Protein AF-A0AA39ZV33-F1 (afdb_monomer_lite)

Sequence (131 aa):
QVLKFATQKNPKVLGNYYLNDLTTVDGTSYFLGMKPRTDLTKDFCTVKIKRNPDIGQSLLSNMREELQQQDEYISITEEIEKLTLQIKTATDSKDLSKLKDEQTAIYKQQAKLGKEKLTNYRANAKRVYPN

Organism: NCBI:txid314023

Structure (mmCIF, N/CA/C/O backbone):
data_AF-A0AA39ZV33-F1
#
_entry.id   AF-A0AA39ZV33-F1
#
loop_
_atom_site.group_PDB
_atom_site.id
_atom_site.type_symbol
_atom_site.label_atom_id
_atom_site.label_alt_id
_atom_site.label_comp_id
_atom_site.label_asym_id
_atom_site.label_entity_id
_atom_site.label_seq_id
_atom_site.pdbx_PDB_ins_code
_atom_site.Cartn_x
_atom_site.Cartn_y
_atom_site.Cartn_z
_atom_site.occupancy
_atom_site.B_iso_or_equiv
_atom_site.auth_seq_id
_atom_site.auth_comp_id
_atom_site.auth_asym_id
_atom_site.auth_atom_id
_atom_site.pdbx_PDB_model_num
ATOM 1 N N . GLN A 1 1 ? 52.430 20.454 -1.232 1.00 46.38 1 GLN A N 1
ATOM 2 C CA . GLN A 1 1 ? 52.165 21.206 0.019 1.00 46.38 1 GLN A CA 1
ATOM 3 C C . GLN A 1 1 ? 50.659 21.212 0.291 1.00 46.38 1 GLN A C 1
ATOM 5 O O . GLN A 1 1 ? 49.945 21.970 -0.347 1.00 46.38 1 GLN A O 1
ATOM 10 N N . VAL A 1 2 ? 50.169 20.351 1.191 1.00 50.25 2 VAL A N 1
ATOM 11 C CA . VAL A 1 2 ? 48.724 20.197 1.501 1.00 50.25 2 VAL A CA 1
ATOM 12 C C . VAL A 1 2 ? 48.231 21.252 2.508 1.00 50.25 2 VAL A C 1
ATOM 14 O O . VAL A 1 2 ? 47.068 21.643 2.491 1.00 50.25 2 VAL A O 1
ATOM 17 N N . LEU A 1 3 ? 49.142 21.811 3.315 1.00 54.66 3 LEU A N 1
ATOM 18 C CA . LEU A 1 3 ? 48.835 22.804 4.356 1.00 54.66 3 LEU A CA 1
ATOM 19 C C . LEU A 1 3 ? 48.276 24.138 3.832 1.00 54.66 3 LEU A C 1
ATOM 21 O O . LEU A 1 3 ? 47.781 24.938 4.612 1.00 54.66 3 LEU A O 1
ATOM 25 N N . LYS A 1 4 ? 48.406 24.411 2.530 1.00 54.97 4 LYS A N 1
ATOM 26 C CA . LYS A 1 4 ? 48.004 25.690 1.932 1.00 54.97 4 LYS A CA 1
ATOM 27 C C . LYS A 1 4 ? 46.498 25.760 1.642 1.00 54.97 4 LYS A C 1
ATOM 29 O O . LYS A 1 4 ? 45.973 26.855 1.483 1.00 54.97 4 LYS A O 1
ATOM 34 N N . PHE A 1 5 ? 45.822 24.609 1.567 1.00 54.44 5 PHE A N 1
ATOM 35 C CA . PHE A 1 5 ? 44.426 24.501 1.118 1.00 54.44 5 PHE A CA 1
ATOM 36 C C . PHE A 1 5 ? 43.430 24.262 2.253 1.00 54.44 5 PHE A C 1
ATOM 38 O O . PHE A 1 5 ? 42.275 24.659 2.148 1.00 54.44 5 PHE A O 1
ATOM 45 N N . ALA A 1 6 ? 43.877 23.669 3.359 1.00 55.34 6 ALA A N 1
ATOM 46 C CA . ALA A 1 6 ? 43.146 23.722 4.611 1.00 55.34 6 ALA A CA 1
ATOM 47 C C . ALA A 1 6 ? 43.582 25.012 5.307 1.00 55.34 6 ALA A C 1
ATOM 49 O O . ALA A 1 6 ? 44.763 25.171 5.586 1.00 55.34 6 ALA A O 1
ATOM 50 N N . THR A 1 7 ? 42.671 25.931 5.607 1.00 60.12 7 THR A N 1
ATOM 51 C CA . THR A 1 7 ? 42.881 27.212 6.326 1.00 60.12 7 THR A CA 1
ATOM 52 C C . THR A 1 7 ? 43.479 27.076 7.745 1.00 60.12 7 THR A C 1
ATOM 54 O O . THR A 1 7 ? 43.445 27.998 8.557 1.00 60.12 7 THR A O 1
ATOM 57 N N . GLN A 1 8 ? 44.048 25.918 8.059 1.00 60.12 8 GLN A N 1
ATOM 58 C CA . GLN A 1 8 ? 44.578 25.486 9.335 1.00 60.12 8 GLN A CA 1
ATOM 59 C C . GLN A 1 8 ? 46.087 25.748 9.406 1.00 60.12 8 GLN A C 1
ATOM 61 O O . GLN A 1 8 ? 46.878 25.169 8.666 1.00 60.12 8 GLN A O 1
ATOM 66 N N . LYS A 1 9 ? 46.506 26.591 10.357 1.00 66.50 9 LYS A N 1
ATOM 67 C CA . LYS A 1 9 ? 47.929 26.892 10.608 1.00 66.50 9 LYS A CA 1
ATOM 68 C C . LYS A 1 9 ? 48.663 25.777 11.366 1.00 66.50 9 LYS A C 1
ATOM 70 O O . LYS A 1 9 ? 49.890 25.766 11.382 1.00 66.50 9 LYS A O 1
ATOM 75 N N . ASN A 1 10 ? 47.934 24.864 12.017 1.00 70.94 10 ASN A N 1
ATOM 76 C CA . ASN A 1 10 ? 48.520 23.829 12.865 1.00 70.94 10 ASN A CA 1
ATOM 77 C C . ASN A 1 10 ? 48.655 22.488 12.113 1.00 70.94 10 ASN A C 1
ATOM 79 O O . ASN A 1 10 ? 47.641 21.840 11.836 1.00 70.94 10 ASN A O 1
ATOM 83 N N . PRO A 1 11 ? 49.886 22.014 11.847 1.00 68.88 11 PRO A N 1
ATOM 84 C CA . PRO A 1 11 ? 50.110 20.773 11.110 1.00 68.88 11 PRO A CA 1
ATOM 85 C C . PRO A 1 11 ? 49.616 19.524 11.851 1.00 68.88 11 PRO A C 1
ATOM 87 O O . PRO A 1 11 ? 49.247 18.545 11.205 1.00 68.88 11 PRO A O 1
ATOM 90 N N . LYS A 1 12 ? 49.532 19.559 13.190 1.00 71.12 12 LYS A N 1
ATOM 91 C CA . LYS A 1 12 ? 49.008 18.433 13.979 1.00 71.12 12 LYS A CA 1
ATOM 92 C C . LYS A 1 12 ? 47.520 18.196 13.730 1.00 71.12 12 LYS A C 1
ATOM 94 O O . LYS A 1 12 ? 47.075 17.055 13.752 1.00 71.12 12 LYS A O 1
ATOM 99 N N . VAL A 1 13 ? 46.752 19.256 13.475 1.00 67.94 13 VAL A N 1
ATOM 100 C CA . VAL A 1 13 ? 45.306 19.136 13.238 1.00 67.94 13 VAL A CA 1
ATOM 101 C C . VAL A 1 13 ? 45.036 18.547 11.854 1.00 67.94 13 VAL A C 1
ATOM 103 O O . VAL A 1 13 ? 44.175 17.680 11.722 1.00 67.94 13 VAL A O 1
ATOM 106 N N . LEU A 1 14 ? 45.826 18.935 10.8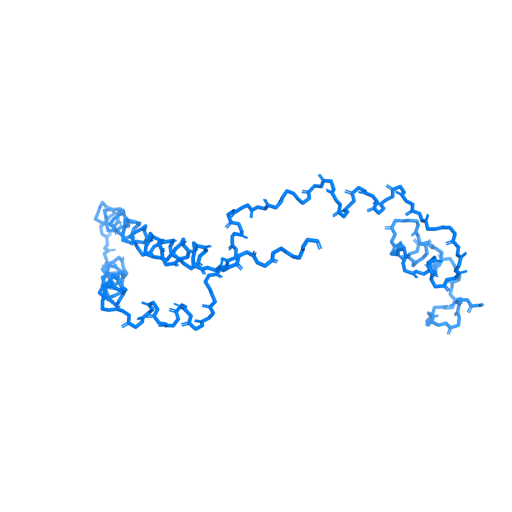43 1.00 66.50 14 LEU A N 1
ATOM 107 C CA . LEU A 1 14 ? 45.758 18.323 9.514 1.00 66.50 14 LEU A CA 1
ATOM 108 C C . LEU A 1 14 ? 46.016 16.811 9.585 1.00 66.50 14 LEU A C 1
ATOM 110 O O . LEU A 1 14 ? 45.215 16.040 9.065 1.00 66.50 14 LEU A O 1
ATOM 114 N N . GLY A 1 15 ? 47.089 16.394 10.264 1.00 63.34 15 GLY A N 1
ATOM 115 C CA . GLY A 1 15 ? 47.437 14.978 10.417 1.00 63.34 15 GLY A CA 1
ATOM 116 C C . GLY A 1 15 ? 46.385 14.173 11.183 1.00 63.34 15 GLY A C 1
ATOM 117 O O . GLY A 1 15 ? 45.942 13.133 10.714 1.00 63.34 15 GLY A O 1
ATOM 118 N N . ASN A 1 16 ? 45.943 14.676 12.338 1.00 66.25 16 ASN A N 1
ATOM 119 C CA . ASN A 1 16 ? 45.123 13.888 13.263 1.00 66.25 16 ASN A CA 1
ATOM 120 C C . ASN A 1 16 ? 43.633 13.824 12.903 1.00 66.25 16 ASN A C 1
ATOM 122 O O . ASN A 1 16 ? 42.956 12.890 13.330 1.00 66.25 16 ASN A O 1
ATOM 126 N N . TYR A 1 17 ? 43.105 14.810 12.172 1.00 62.94 17 TYR A N 1
ATOM 127 C CA . TYR A 1 17 ? 41.663 14.906 11.905 1.00 62.94 17 TYR A CA 1
ATOM 128 C C . TYR A 1 17 ? 41.310 14.769 10.422 1.00 62.94 17 TYR A C 1
ATOM 130 O O . TYR A 1 17 ? 40.303 14.144 10.093 1.00 62.94 17 TYR A O 1
ATOM 138 N N . TYR A 1 18 ? 42.133 15.319 9.524 1.00 59.12 18 TYR A N 1
ATOM 139 C CA . TYR A 1 18 ? 41.832 15.361 8.087 1.00 59.12 18 TYR A CA 1
ATOM 140 C C . TYR A 1 18 ? 42.577 14.302 7.272 1.00 59.12 18 TYR A C 1
ATOM 142 O O . TYR A 1 18 ? 42.051 13.830 6.272 1.00 59.12 18 TYR A O 1
ATOM 150 N N . LEU A 1 19 ? 43.790 13.940 7.691 1.00 59.78 19 LEU A N 1
ATOM 151 C CA . LEU A 1 19 ? 44.602 12.873 7.094 1.00 59.78 19 LEU A CA 1
ATOM 152 C C . LEU A 1 19 ? 44.653 11.633 7.991 1.00 59.78 19 LEU A C 1
ATOM 154 O O . LEU A 1 19 ? 45.561 10.815 7.867 1.00 59.78 19 LEU A O 1
ATOM 158 N N . ASN A 1 20 ? 43.704 11.514 8.922 1.00 60.00 20 ASN A N 1
ATOM 159 C CA . ASN A 1 20 ? 43.616 10.342 9.771 1.00 60.00 20 ASN A CA 1
ATOM 160 C C . ASN A 1 20 ? 43.275 9.127 8.902 1.00 60.00 20 ASN A C 1
ATOM 162 O O . ASN A 1 20 ? 42.440 9.203 7.993 1.00 60.00 20 ASN A O 1
ATOM 166 N N . ASP A 1 21 ? 43.901 7.995 9.205 1.00 56.53 21 ASP A N 1
ATOM 167 C CA . ASP A 1 21 ? 43.752 6.753 8.450 1.00 56.53 21 ASP A CA 1
ATOM 168 C C . ASP A 1 21 ? 42.292 6.294 8.341 1.00 56.53 21 ASP A C 1
ATOM 170 O O . ASP A 1 21 ? 41.920 5.655 7.361 1.00 56.53 21 ASP A O 1
ATOM 174 N N . LEU A 1 22 ? 41.455 6.694 9.302 1.00 54.81 22 LEU A N 1
ATOM 175 C CA . LEU A 1 22 ? 40.027 6.384 9.368 1.00 54.81 22 LEU A CA 1
ATOM 176 C C . LEU A 1 22 ? 39.129 7.272 8.488 1.00 54.81 22 LEU A C 1
ATOM 178 O O . LEU A 1 22 ? 38.014 6.863 8.176 1.00 54.81 22 LEU A O 1
ATOM 182 N N . THR A 1 23 ? 39.556 8.483 8.115 1.00 49.97 23 THR A N 1
ATOM 183 C CA . THR A 1 23 ? 38.685 9.486 7.458 1.00 49.97 23 THR A CA 1
ATOM 184 C C . THR A 1 23 ? 39.082 9.805 6.021 1.00 49.97 23 THR A C 1
ATOM 186 O O . THR A 1 23 ? 38.392 10.564 5.336 1.00 49.97 23 THR A O 1
ATOM 189 N N . THR A 1 24 ? 40.168 9.209 5.533 1.00 54.41 24 THR A N 1
ATOM 190 C CA . THR A 1 24 ? 40.651 9.463 4.178 1.00 54.41 24 THR A CA 1
ATOM 191 C C . THR A 1 24 ? 39.847 8.622 3.191 1.00 54.41 24 THR A C 1
ATOM 193 O O . THR A 1 24 ? 40.138 7.450 2.963 1.00 54.41 24 THR A O 1
ATOM 196 N N . VAL A 1 25 ? 38.811 9.221 2.601 1.00 56.16 25 VAL A N 1
ATOM 197 C CA . VAL A 1 25 ? 38.186 8.685 1.388 1.00 56.16 25 VAL A CA 1
ATOM 198 C C . VAL A 1 25 ? 39.297 8.507 0.351 1.00 56.16 25 VAL A C 1
ATOM 200 O O . VAL A 1 25 ? 40.024 9.457 0.057 1.00 56.16 25 VAL A O 1
ATOM 203 N N . ASP A 1 26 ? 39.415 7.302 -0.205 1.00 57.12 26 ASP A N 1
ATOM 204 C CA . ASP A 1 26 ? 40.460 6.830 -1.137 1.00 57.12 26 ASP A CA 1
ATOM 205 C C . ASP A 1 26 ? 40.510 7.603 -2.485 1.00 57.12 26 ASP A C 1
ATOM 207 O O . ASP A 1 26 ? 41.117 7.181 -3.462 1.00 57.12 26 ASP A O 1
ATOM 211 N N . GLY A 1 27 ? 39.847 8.760 -2.572 1.00 60.09 27 GLY A N 1
ATOM 212 C CA . GLY A 1 27 ? 39.910 9.659 -3.721 1.00 60.09 27 GLY A CA 1
ATOM 213 C C . GLY A 1 27 ? 41.219 10.450 -3.794 1.00 60.09 27 GLY A C 1
ATOM 214 O O . GLY A 1 27 ? 41.697 10.745 -4.888 1.00 60.09 27 GLY A O 1
ATOM 215 N N . THR A 1 28 ? 41.836 10.783 -2.655 1.00 61.69 28 THR A N 1
ATOM 216 C CA . THR A 1 28 ? 43.099 11.548 -2.635 1.00 61.69 28 THR A CA 1
ATOM 217 C C . THR A 1 28 ? 44.303 10.699 -3.038 1.00 61.69 28 THR A C 1
ATOM 219 O O . THR A 1 28 ? 45.173 11.186 -3.756 1.00 61.69 28 THR A O 1
ATOM 222 N N . SER A 1 29 ? 44.341 9.428 -2.637 1.00 64.56 29 SER A N 1
ATOM 223 C CA . SER A 1 29 ? 45.333 8.434 -3.075 1.00 64.56 29 SER A CA 1
ATOM 224 C C . SER A 1 29 ? 45.267 8.216 -4.587 1.00 64.56 29 SER A C 1
ATOM 226 O O . SER A 1 29 ? 46.308 8.254 -5.244 1.00 64.56 29 SER A O 1
ATOM 228 N N . TYR A 1 30 ? 44.057 8.096 -5.146 1.00 63.47 30 TYR A N 1
ATOM 229 C CA . TYR A 1 30 ? 43.840 7.999 -6.591 1.00 63.47 30 TYR A CA 1
ATOM 230 C C . TYR A 1 30 ? 44.346 9.244 -7.335 1.00 63.47 30 TYR A C 1
ATOM 232 O O . TYR A 1 30 ? 45.075 9.128 -8.317 1.00 63.47 30 TYR A O 1
ATOM 240 N N . PHE A 1 31 ? 44.028 10.443 -6.835 1.00 67.12 31 PHE A N 1
ATOM 241 C CA . PHE A 1 31 ? 44.492 11.703 -7.427 1.00 67.12 31 PHE A CA 1
ATOM 242 C C . PHE A 1 31 ? 46.021 11.872 -7.375 1.00 67.12 31 PHE A C 1
ATOM 244 O O . PHE A 1 31 ? 46.615 12.446 -8.283 1.00 67.12 31 PHE A O 1
ATOM 251 N N . LEU A 1 32 ? 46.668 11.365 -6.324 1.00 73.31 32 LEU A N 1
ATOM 252 C CA . LEU A 1 32 ? 48.116 11.473 -6.120 1.00 73.31 32 LEU A CA 1
ATOM 253 C C . LEU A 1 32 ? 48.915 10.300 -6.717 1.00 73.31 32 LEU A C 1
ATOM 255 O O . LEU A 1 32 ? 50.132 10.254 -6.543 1.00 73.31 32 LEU A O 1
ATOM 259 N N . GLY A 1 33 ? 48.262 9.349 -7.399 1.00 68.44 33 GLY A N 1
ATOM 260 C CA . GLY A 1 33 ? 48.917 8.165 -7.975 1.00 68.44 33 GLY A CA 1
ATOM 261 C C . GLY A 1 33 ? 49.526 7.226 -6.927 1.00 68.44 33 GLY A C 1
ATOM 262 O O . GLY A 1 33 ? 50.418 6.435 -7.233 1.00 68.44 33 GLY A O 1
ATOM 263 N N . MET A 1 34 ? 49.079 7.331 -5.676 1.00 75.12 34 MET A N 1
ATOM 264 C CA . MET A 1 34 ? 49.527 6.473 -4.584 1.00 75.12 34 MET A CA 1
ATOM 265 C C . MET A 1 34 ? 48.725 5.174 -4.592 1.00 75.12 34 MET A C 1
ATOM 267 O O . MET A 1 34 ? 47.587 5.137 -5.055 1.00 75.12 34 MET A O 1
ATOM 271 N N . LYS A 1 35 ? 49.305 4.093 -4.056 1.00 64.81 35 LYS A N 1
ATOM 272 C CA . LYS A 1 35 ? 48.601 2.812 -3.959 1.00 64.81 35 LYS A CA 1
ATOM 273 C C . LYS A 1 35 ? 47.347 2.989 -3.079 1.00 64.81 35 LYS A C 1
ATOM 275 O O . LYS A 1 35 ? 47.512 3.313 -1.901 1.00 64.81 35 LYS A O 1
ATOM 280 N N . PRO A 1 36 ? 46.132 2.779 -3.619 1.00 62.62 36 PRO A N 1
ATOM 281 C CA . PRO A 1 36 ? 44.902 2.921 -2.853 1.00 62.62 36 PRO A CA 1
ATOM 282 C C . PRO A 1 36 ? 44.859 1.914 -1.702 1.00 62.62 36 PRO A C 1
ATOM 284 O O . PRO A 1 36 ? 45.349 0.781 -1.822 1.00 62.62 36 PRO A O 1
ATOM 287 N N . ARG A 1 37 ? 44.283 2.327 -0.571 1.00 62.84 37 ARG A N 1
ATOM 288 C CA . ARG A 1 37 ? 44.083 1.433 0.574 1.00 62.84 37 ARG A CA 1
ATOM 289 C C . ARG A 1 37 ? 42.893 0.537 0.275 1.00 62.84 37 ARG A C 1
ATOM 291 O O . ARG A 1 37 ? 41.771 1.009 0.174 1.00 62.84 37 ARG A O 1
ATOM 298 N N . THR A 1 38 ? 43.154 -0.757 0.104 1.00 57.75 38 THR A N 1
ATOM 299 C CA . THR A 1 38 ? 42.135 -1.758 -0.271 1.00 57.75 38 THR A CA 1
ATOM 300 C C . THR A 1 38 ? 41.568 -2.533 0.915 1.00 57.75 38 THR A C 1
ATOM 302 O O . THR A 1 38 ? 40.682 -3.359 0.721 1.00 57.75 38 THR A O 1
ATOM 305 N N . ASP A 1 39 ? 42.087 -2.303 2.119 1.00 60.19 39 ASP A N 1
ATOM 306 C CA . ASP A 1 39 ? 41.651 -2.948 3.358 1.00 60.19 39 ASP A CA 1
ATOM 307 C C . ASP A 1 39 ? 40.287 -2.420 3.818 1.00 60.19 39 ASP A C 1
ATOM 309 O O . ASP A 1 39 ? 39.393 -3.206 4.103 1.00 60.19 39 ASP A O 1
ATOM 313 N N . LEU A 1 40 ? 40.092 -1.100 3.803 1.00 55.31 40 LEU A N 1
ATOM 314 C CA . LEU A 1 40 ? 38.850 -0.460 4.242 1.00 55.31 40 LEU A CA 1
ATOM 315 C C . LEU A 1 40 ? 37.791 -0.411 3.127 1.00 55.31 40 LEU A C 1
ATOM 317 O O . LEU A 1 40 ? 36.631 -0.741 3.355 1.00 55.31 40 LEU A O 1
ATOM 321 N N . THR A 1 41 ? 38.155 -0.046 1.894 1.00 51.88 41 THR A N 1
ATOM 322 C CA . THR A 1 41 ? 37.189 0.119 0.783 1.00 51.88 41 THR A CA 1
ATOM 323 C C . THR A 1 41 ? 36.541 -1.187 0.323 1.00 51.88 41 THR A C 1
ATOM 325 O O . THR A 1 41 ? 35.391 -1.161 -0.125 1.00 51.88 41 THR A O 1
ATOM 328 N N . LYS A 1 42 ? 37.221 -2.336 0.451 1.00 52.12 42 LYS A N 1
ATOM 329 C CA . LYS A 1 42 ? 36.633 -3.641 0.096 1.00 52.12 42 LYS A CA 1
ATOM 330 C C . LYS A 1 42 ? 35.465 -4.023 1.002 1.00 52.12 42 LYS A C 1
ATOM 332 O O . LYS A 1 42 ? 34.473 -4.557 0.508 1.00 52.12 42 LYS A O 1
ATOM 337 N N . ASP A 1 43 ? 35.546 -3.708 2.289 1.00 51.78 43 ASP A N 1
ATOM 338 C CA . ASP A 1 43 ? 34.551 -4.160 3.262 1.00 51.78 43 ASP A CA 1
ATOM 339 C C . ASP A 1 43 ? 33.274 -3.309 3.247 1.00 51.78 43 ASP A C 1
ATOM 341 O O . ASP A 1 43 ? 32.183 -3.820 3.524 1.00 51.78 43 ASP A O 1
ATOM 345 N N . PHE A 1 44 ? 33.372 -2.031 2.865 1.00 53.34 44 PHE A N 1
ATOM 346 C CA . PHE A 1 44 ? 32.225 -1.120 2.897 1.00 53.34 44 PHE A CA 1
ATOM 347 C C . PHE A 1 44 ? 31.376 -1.119 1.620 1.00 53.34 44 PHE A C 1
ATOM 349 O O . PHE A 1 44 ? 30.163 -0.930 1.716 1.00 53.34 44 PHE A O 1
ATOM 356 N N . CYS A 1 45 ? 31.949 -1.354 0.435 1.00 52.72 45 CYS A N 1
ATOM 357 C CA . CYS A 1 45 ? 31.192 -1.166 -0.810 1.00 52.72 45 CYS A CA 1
ATOM 358 C C . CYS A 1 45 ? 30.487 -2.424 -1.341 1.00 52.72 45 CYS A C 1
ATOM 360 O O . CYS A 1 45 ? 29.486 -2.284 -2.041 1.00 52.72 45 CYS A O 1
ATOM 362 N N . THR A 1 46 ? 30.949 -3.640 -1.030 1.00 51.41 46 THR A N 1
ATOM 363 C CA . THR A 1 46 ? 30.427 -4.852 -1.702 1.00 51.41 46 THR A CA 1
ATOM 364 C C . THR A 1 46 ? 29.936 -5.963 -0.777 1.00 51.41 46 THR A C 1
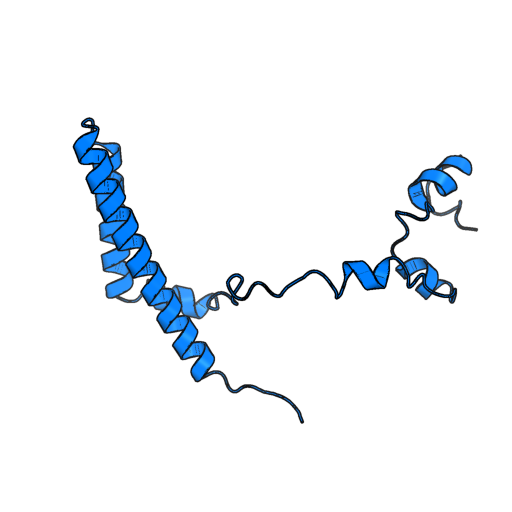ATOM 366 O O . THR A 1 46 ? 29.155 -6.800 -1.225 1.00 51.41 46 THR A O 1
ATOM 369 N N . VAL A 1 47 ? 30.309 -5.983 0.509 1.00 50.66 47 VAL A N 1
ATOM 370 C CA . VAL A 1 47 ? 30.091 -7.179 1.350 1.00 50.66 47 VAL A CA 1
ATOM 371 C C . VAL A 1 47 ? 28.812 -7.133 2.200 1.00 50.66 47 VAL A C 1
ATOM 373 O O . VAL A 1 47 ? 28.269 -8.187 2.530 1.00 50.66 47 VAL A O 1
ATOM 376 N N . LYS A 1 48 ? 28.263 -5.955 2.541 1.00 49.19 48 LYS A N 1
ATOM 377 C CA . LYS A 1 48 ? 27.105 -5.877 3.468 1.00 49.19 48 LYS A CA 1
ATOM 378 C C . LYS A 1 48 ? 25.886 -5.093 3.005 1.00 49.19 48 LYS A C 1
ATOM 380 O O . LYS A 1 48 ? 24.883 -5.097 3.717 1.00 49.19 48 LYS A O 1
ATOM 385 N N . ILE A 1 49 ? 25.884 -4.514 1.809 1.00 50.53 49 ILE A N 1
ATOM 386 C CA . ILE A 1 49 ? 24.621 -4.069 1.210 1.00 50.53 49 ILE A CA 1
ATOM 387 C C . ILE A 1 49 ? 23.999 -5.291 0.537 1.00 50.53 49 ILE A C 1
ATOM 389 O O . ILE A 1 49 ? 24.084 -5.479 -0.675 1.00 50.53 49 ILE A O 1
ATOM 393 N N . LYS A 1 50 ? 23.367 -6.163 1.336 1.00 50.69 50 LYS A N 1
ATOM 394 C CA . LYS A 1 50 ? 22.366 -7.071 0.772 1.00 50.69 50 LYS A CA 1
ATOM 395 C C . LYS A 1 50 ? 21.332 -6.165 0.121 1.00 50.69 50 LYS A C 1
ATOM 397 O O . LYS A 1 50 ? 20.693 -5.379 0.818 1.00 50.69 50 LYS A O 1
ATOM 402 N N . ARG A 1 51 ? 21.209 -6.235 -1.209 1.00 52.00 51 ARG A N 1
ATOM 403 C CA . ARG A 1 51 ? 20.113 -5.601 -1.945 1.00 52.00 51 ARG A CA 1
ATOM 404 C C . ARG A 1 51 ? 18.839 -5.995 -1.217 1.00 52.00 51 ARG A C 1
ATOM 406 O O . ARG A 1 51 ? 18.478 -7.165 -1.265 1.00 52.00 51 ARG A O 1
ATOM 413 N N . ASN A 1 52 ? 18.217 -5.064 -0.501 1.00 51.78 52 ASN A N 1
ATOM 414 C CA . ASN A 1 52 ? 16.948 -5.340 0.140 1.00 51.78 52 ASN A CA 1
ATOM 415 C C . ASN A 1 52 ? 15.936 -5.492 -1.006 1.00 51.78 52 ASN A C 1
ATOM 417 O O . ASN A 1 52 ? 15.652 -4.498 -1.680 1.00 51.78 52 ASN A O 1
ATOM 421 N N . PRO A 1 53 ? 15.451 -6.710 -1.300 1.00 53.50 53 PRO A N 1
ATOM 422 C CA . PRO A 1 53 ? 14.505 -6.906 -2.391 1.00 53.50 53 PRO A CA 1
ATOM 423 C C . PRO A 1 53 ? 13.174 -6.189 -2.110 1.00 53.50 53 PRO A C 1
ATOM 425 O O . PRO A 1 53 ? 12.462 -5.866 -3.063 1.00 53.50 53 PRO A O 1
ATOM 428 N N . ASP A 1 54 ? 12.895 -5.886 -0.833 1.00 47.41 54 ASP A N 1
ATOM 429 C CA . ASP A 1 54 ? 11.736 -5.128 -0.357 1.00 47.41 54 ASP A CA 1
ATOM 430 C C . ASP A 1 54 ? 11.956 -3.608 -0.389 1.00 47.41 54 ASP A C 1
ATOM 432 O O . ASP A 1 54 ? 10.981 -2.867 -0.483 1.00 47.41 54 ASP A O 1
ATOM 436 N N . ILE A 1 55 ? 13.208 -3.126 -0.497 1.00 54.03 55 ILE A N 1
ATOM 437 C C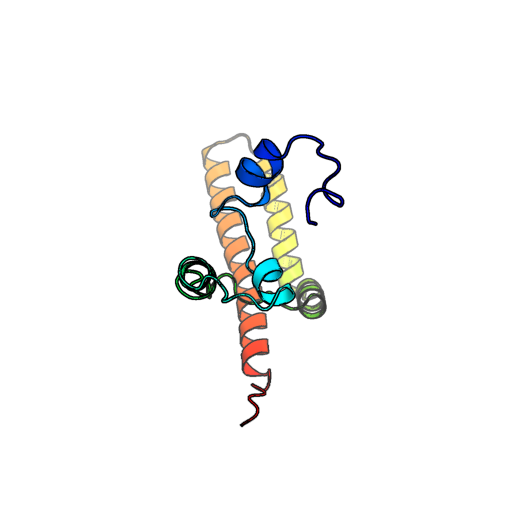A . ILE A 1 5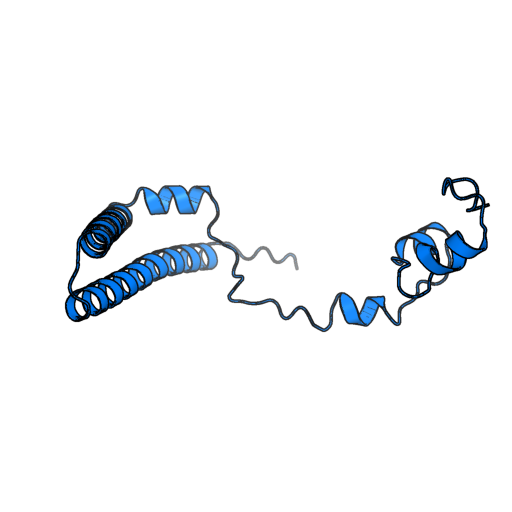5 ? 13.507 -1.812 -1.120 1.00 54.03 55 ILE A CA 1
ATOM 438 C C . ILE A 1 55 ? 13.416 -2.002 -2.645 1.00 54.03 55 ILE A C 1
ATOM 440 O O . ILE A 1 55 ? 14.295 -1.652 -3.435 1.00 54.03 55 ILE A O 1
ATOM 444 N N . GLY A 1 56 ? 12.352 -2.681 -3.072 1.00 54.84 56 GLY A N 1
ATOM 445 C CA . GLY A 1 56 ? 12.029 -2.891 -4.461 1.00 54.84 56 GLY A CA 1
ATOM 446 C C . GLY A 1 56 ? 11.782 -1.530 -5.083 1.00 54.84 56 GLY A C 1
ATOM 447 O O . GLY A 1 56 ? 11.074 -0.711 -4.505 1.00 54.84 56 GLY A O 1
ATOM 448 N N . GLN A 1 57 ? 12.378 -1.313 -6.256 1.00 61.06 57 GLN A N 1
ATOM 449 C CA . GLN A 1 57 ? 12.103 -0.174 -7.131 1.00 61.06 57 GLN A CA 1
ATOM 450 C C . GLN A 1 57 ? 10.622 0.180 -7.036 1.00 61.06 57 GLN A C 1
ATOM 452 O O . GLN A 1 57 ? 9.774 -0.636 -7.403 1.00 61.06 57 GLN A O 1
ATOM 457 N N . SER A 1 58 ? 10.328 1.348 -6.475 1.00 69.44 58 SER A N 1
ATOM 458 C CA . SER A 1 58 ? 8.979 1.881 -6.440 1.00 69.44 58 SER A CA 1
ATOM 459 C C . SER A 1 58 ? 8.414 1.936 -7.853 1.00 69.44 58 SER A C 1
ATOM 461 O O . SER A 1 58 ? 9.163 2.133 -8.811 1.00 69.44 58 SER A O 1
ATOM 463 N N . LEU A 1 59 ? 7.088 1.829 -7.977 1.00 76.44 59 LEU A N 1
ATOM 464 C CA . LEU A 1 59 ? 6.407 2.270 -9.195 1.00 76.44 59 LEU A CA 1
ATOM 465 C C . LEU A 1 59 ? 6.925 3.660 -9.583 1.00 76.44 59 LEU A C 1
ATOM 467 O O . LEU A 1 59 ? 7.088 4.518 -8.708 1.00 76.44 59 LEU A O 1
ATOM 471 N N . LEU A 1 60 ? 7.195 3.848 -10.874 1.00 83.75 60 LEU A N 1
ATOM 472 C CA . LEU A 1 60 ? 7.535 5.150 -11.444 1.00 83.75 60 LEU A CA 1
ATOM 473 C C . LEU A 1 60 ? 6.418 6.161 -11.130 1.00 83.75 60 LEU A C 1
ATOM 475 O O . LEU A 1 60 ? 5.268 5.759 -10.947 1.00 83.75 60 LEU A O 1
ATOM 479 N N . SER A 1 61 ? 6.743 7.458 -11.060 1.00 83.25 61 SER A N 1
ATOM 480 C CA . SER A 1 61 ? 5.775 8.496 -10.645 1.00 83.25 61 SER A CA 1
ATOM 481 C C . SER A 1 61 ? 4.516 8.493 -11.509 1.00 83.25 61 SER A C 1
ATOM 483 O O . SER A 1 61 ? 3.418 8.364 -10.982 1.00 83.25 61 SER A O 1
ATOM 485 N N . ASN A 1 62 ? 4.682 8.487 -12.832 1.00 86.88 62 ASN A N 1
ATOM 486 C CA . ASN A 1 62 ? 3.577 8.407 -13.789 1.00 86.88 62 ASN A CA 1
ATOM 487 C C . ASN A 1 62 ? 2.675 7.182 -13.550 1.00 86.88 62 ASN A C 1
ATOM 489 O O . ASN A 1 62 ? 1.456 7.293 -13.525 1.00 86.88 62 ASN A O 1
ATOM 493 N N . MET A 1 63 ? 3.260 6.012 -13.288 1.00 85.56 63 MET A N 1
ATOM 494 C CA . MET A 1 63 ? 2.491 4.794 -13.019 1.00 85.56 63 MET A CA 1
ATOM 495 C C . MET A 1 63 ? 1.765 4.835 -11.674 1.00 85.56 63 MET A C 1
ATOM 497 O O . MET A 1 63 ? 0.732 4.181 -11.521 1.00 85.56 63 MET A O 1
ATOM 501 N N . ARG A 1 64 ? 2.299 5.564 -10.690 1.00 86.69 64 ARG A N 1
ATOM 502 C CA . ARG A 1 64 ? 1.603 5.811 -9.422 1.00 86.69 64 ARG A CA 1
ATOM 503 C C . ARG A 1 64 ? 0.416 6.737 -9.629 1.00 86.69 64 ARG A C 1
ATOM 505 O O . ARG A 1 64 ? -0.652 6.425 -9.127 1.00 86.69 64 ARG A O 1
ATOM 512 N N . GLU A 1 65 ? 0.587 7.810 -10.388 1.00 89.56 65 GLU A N 1
ATOM 513 C CA . GLU A 1 65 ? -0.486 8.761 -10.700 1.00 89.56 65 GLU A CA 1
ATOM 514 C C . GLU A 1 65 ? -1.632 8.071 -11.444 1.00 89.56 65 GLU A C 1
ATOM 516 O O . GLU A 1 65 ? -2.783 8.165 -11.036 1.00 89.56 65 GLU A O 1
ATOM 521 N N . GLU A 1 66 ? -1.319 7.265 -12.457 1.00 90.69 66 GLU A N 1
ATOM 522 C CA . GLU A 1 66 ? -2.315 6.434 -13.137 1.00 90.69 66 GLU A CA 1
ATOM 523 C C . GLU A 1 66 ? -3.020 5.451 -12.191 1.00 90.69 66 GLU A C 1
ATOM 525 O O . GLU A 1 66 ? -4.202 5.190 -12.359 1.00 90.69 66 GLU A O 1
ATOM 530 N N . LEU A 1 67 ? -2.301 4.852 -11.226 1.00 89.88 67 LEU A N 1
ATOM 531 C CA . LEU A 1 67 ? -2.910 3.947 -10.239 1.00 89.88 67 LEU A CA 1
ATOM 532 C C . LEU A 1 67 ? -3.882 4.724 -9.342 1.00 89.88 67 LEU A C 1
ATOM 534 O O . LEU A 1 67 ? -4.965 4.238 -9.058 1.00 89.88 67 LEU A O 1
ATOM 538 N N . GLN A 1 68 ? -3.508 5.937 -8.935 1.00 89.81 68 GLN A N 1
ATOM 539 C CA . GLN A 1 68 ? -4.337 6.810 -8.104 1.00 89.81 68 GLN A CA 1
ATOM 540 C C . GLN A 1 68 ? -5.602 7.298 -8.814 1.00 89.81 68 GLN A C 1
ATOM 542 O O . GLN A 1 68 ? -6.570 7.635 -8.143 1.00 89.81 68 GLN A O 1
ATOM 547 N N . GLN A 1 69 ? -5.602 7.322 -10.147 1.00 92.94 69 GLN A N 1
ATOM 548 C CA . GLN A 1 69 ? -6.770 7.669 -10.959 1.00 92.94 69 GLN A CA 1
ATOM 549 C C . GLN A 1 69 ? -7.730 6.492 -11.182 1.00 92.94 69 GLN A C 1
ATOM 551 O O . GLN A 1 69 ? -8.811 6.701 -11.720 1.00 92.94 69 GLN A O 1
ATOM 556 N N . GLN A 1 70 ? -7.356 5.260 -10.817 1.00 93.38 70 GLN A N 1
ATOM 557 C CA . GLN A 1 70 ? -8.244 4.108 -10.971 1.00 93.38 70 GLN A CA 1
ATOM 558 C C . GLN A 1 70 ? -9.366 4.139 -9.932 1.00 93.38 70 GLN A C 1
ATOM 560 O O . GLN A 1 70 ? -9.099 4.320 -8.744 1.00 93.38 70 GLN A O 1
ATOM 565 N N . ASP A 1 71 ? -10.593 3.857 -10.373 1.00 93.62 71 ASP A N 1
ATOM 566 C CA . ASP A 1 71 ? -11.795 3.869 -9.528 1.00 93.62 71 ASP A CA 1
ATOM 567 C C . ASP A 1 71 ? -11.639 3.007 -8.265 1.00 93.62 71 ASP A C 1
ATOM 569 O O . ASP A 1 71 ? -11.991 3.436 -7.171 1.00 93.62 71 ASP A O 1
ATOM 573 N N . GLU A 1 72 ? -11.033 1.821 -8.395 1.00 93.00 72 GLU A N 1
ATOM 574 C CA . GLU A 1 72 ? -10.784 0.906 -7.271 1.00 93.00 72 GLU A CA 1
ATOM 575 C C . GLU A 1 72 ? -9.812 1.495 -6.235 1.00 93.00 72 GLU A C 1
ATOM 577 O O . GLU A 1 72 ? -9.958 1.296 -5.030 1.00 93.00 72 GLU A O 1
ATOM 582 N N . TYR A 1 73 ? -8.810 2.253 -6.684 1.00 92.94 73 TYR A N 1
ATOM 583 C CA . TYR A 1 73 ? -7.873 2.909 -5.777 1.00 92.94 73 TYR A CA 1
ATOM 584 C C . TYR A 1 73 ? -8.532 4.098 -5.069 1.00 92.94 73 TYR A C 1
ATOM 586 O O . TYR A 1 73 ? -8.284 4.327 -3.880 1.00 92.94 73 TYR A O 1
ATOM 594 N N . ILE A 1 74 ? -9.372 4.845 -5.790 1.00 94.75 74 ILE A N 1
ATOM 595 C CA . ILE A 1 74 ? -10.133 5.973 -5.249 1.00 94.75 74 ILE A CA 1
ATOM 596 C C . ILE A 1 74 ? -11.091 5.475 -4.166 1.00 94.75 74 ILE A C 1
ATOM 598 O O . ILE A 1 74 ? -11.021 5.973 -3.044 1.00 94.75 74 ILE A O 1
ATOM 602 N N . SER A 1 75 ? -11.884 4.433 -4.439 1.00 95.12 75 SER A N 1
ATOM 603 C CA . SER A 1 75 ? -12.835 3.882 -3.464 1.00 95.12 75 SER A CA 1
ATOM 604 C C . SER A 1 75 ? -12.144 3.415 -2.181 1.00 95.12 75 SER A C 1
ATOM 606 O O . SER A 1 75 ? -12.582 3.738 -1.080 1.00 95.12 75 SER A O 1
ATOM 608 N N . ILE A 1 76 ? -11.004 2.729 -2.306 1.00 93.69 76 ILE A N 1
ATOM 609 C CA . ILE A 1 76 ? -10.188 2.305 -1.158 1.00 93.69 76 ILE A CA 1
ATOM 610 C C . ILE A 1 76 ? -9.683 3.513 -0.356 1.00 93.69 76 ILE A C 1
ATOM 612 O O . ILE A 1 76 ? -9.630 3.477 0.874 1.00 93.69 76 ILE A O 1
ATOM 616 N N . THR A 1 77 ? -9.295 4.590 -1.037 1.00 93.31 77 THR A N 1
ATOM 617 C CA . THR A 1 77 ? -8.780 5.799 -0.382 1.00 93.31 77 THR A CA 1
ATOM 618 C C . THR A 1 77 ? -9.890 6.525 0.379 1.00 93.31 77 THR A C 1
ATOM 620 O O . THR A 1 77 ? -9.689 6.896 1.535 1.00 93.31 77 THR A O 1
ATOM 623 N N . GLU A 1 78 ? -11.080 6.641 -0.209 1.00 95.62 78 GLU A N 1
ATOM 624 C CA . GLU A 1 78 ? -12.267 7.200 0.449 1.00 95.62 78 GLU A CA 1
ATOM 625 C C . GLU A 1 78 ? -12.679 6.383 1.686 1.00 95.62 78 GLU A C 1
ATOM 627 O O . GLU A 1 78 ? -13.002 6.946 2.737 1.00 95.62 78 GLU A O 1
ATOM 632 N N . GLU A 1 79 ? -12.612 5.050 1.611 1.00 94.50 79 GLU A N 1
ATOM 633 C CA . GLU A 1 79 ? -12.873 4.171 2.757 1.00 94.50 79 GLU A CA 1
ATOM 634 C C . GLU A 1 79 ? -11.865 4.386 3.896 1.00 94.50 79 GLU A C 1
ATOM 636 O O . GLU A 1 79 ? -12.255 4.473 5.066 1.00 94.50 79 GLU A O 1
ATOM 641 N N . ILE A 1 80 ? -10.577 4.542 3.572 1.00 93.88 80 ILE A N 1
ATOM 642 C CA . ILE A 1 80 ? -9.532 4.867 4.554 1.00 93.88 80 ILE A CA 1
ATOM 643 C C . ILE A 1 80 ? -9.813 6.218 5.215 1.00 93.88 80 ILE A C 1
ATOM 645 O O . ILE A 1 80 ? -9.672 6.344 6.436 1.00 93.88 80 ILE A O 1
ATOM 649 N N . GLU A 1 81 ? -10.200 7.234 4.446 1.00 94.62 81 GLU A N 1
ATOM 650 C CA . GLU A 1 81 ? -10.527 8.559 4.978 1.00 94.62 81 GLU A CA 1
ATOM 651 C C . GLU A 1 81 ? -11.729 8.502 5.921 1.00 94.62 81 GLU A C 1
ATOM 653 O O . GLU A 1 81 ? -11.664 9.017 7.042 1.00 94.62 81 GLU A O 1
ATOM 658 N N . LYS A 1 82 ? -12.789 7.794 5.523 1.00 94.75 82 LYS A N 1
ATOM 659 C CA . LYS A 1 82 ? -13.974 7.571 6.355 1.00 94.75 82 LYS A CA 1
ATOM 660 C C . LYS A 1 82 ? -13.622 6.882 7.674 1.00 94.75 82 LYS A C 1
ATOM 662 O O . LYS A 1 82 ? -14.019 7.371 8.733 1.00 94.75 82 LYS A O 1
ATOM 667 N N . LEU A 1 83 ? -12.849 5.795 7.635 1.00 92.31 83 LEU A N 1
ATOM 668 C CA . LEU A 1 83 ? -12.390 5.103 8.846 1.00 92.31 83 LEU A CA 1
ATOM 669 C C . LEU A 1 83 ? -11.509 6.004 9.712 1.00 92.31 83 LEU A C 1
ATOM 671 O O . LEU A 1 83 ? -11.638 6.018 10.933 1.00 92.31 83 LEU A O 1
ATOM 675 N N . THR A 1 84 ? -10.652 6.815 9.094 1.00 93.19 84 THR A N 1
ATOM 676 C CA . THR A 1 84 ? -9.801 7.771 9.813 1.00 93.19 84 THR A CA 1
ATOM 677 C C . THR A 1 84 ? -10.637 8.806 10.564 1.00 93.19 84 THR A C 1
ATOM 679 O O . THR A 1 84 ? -10.313 9.148 11.702 1.00 93.19 84 THR A O 1
ATOM 682 N N . LEU A 1 85 ? -11.722 9.301 9.960 1.00 93.44 85 LEU A N 1
ATOM 683 C CA . LEU A 1 85 ? -12.662 10.202 10.628 1.00 93.44 85 LEU A CA 1
ATOM 684 C C . LEU A 1 85 ? -13.386 9.501 11.782 1.00 93.44 85 LEU A C 1
ATOM 686 O O . LEU A 1 85 ? -13.436 10.052 12.879 1.00 93.44 85 LEU A O 1
ATOM 690 N N . GLN A 1 86 ? -13.862 8.271 11.573 1.00 90.94 86 GLN A N 1
ATOM 691 C CA . GLN A 1 86 ? -14.530 7.487 12.615 1.00 90.94 86 GLN A CA 1
ATOM 692 C C . GLN A 1 86 ? -13.613 7.213 13.814 1.00 90.94 86 GLN A C 1
ATOM 694 O O . GLN A 1 86 ? -14.032 7.397 14.955 1.00 90.94 86 GLN A O 1
ATOM 699 N N . ILE A 1 87 ? -12.345 6.865 13.571 1.00 91.38 87 ILE A N 1
ATOM 700 C CA . ILE A 1 87 ? -11.330 6.667 14.617 1.00 91.38 87 ILE A CA 1
ATOM 701 C C . ILE A 1 87 ? -11.085 7.959 15.404 1.00 91.38 87 ILE A C 1
ATOM 703 O O . ILE A 1 87 ? -10.910 7.907 16.617 1.00 91.38 87 ILE A O 1
ATOM 707 N N . LYS A 1 88 ? -11.081 9.126 14.745 1.00 91.00 88 LYS A N 1
ATOM 708 C CA . LYS A 1 88 ? -10.906 10.419 15.430 1.00 91.00 88 LYS A CA 1
ATOM 709 C C . LYS A 1 88 ? -12.080 10.760 16.347 1.00 91.00 88 LYS A C 1
ATOM 711 O O . LYS A 1 88 ? -11.870 11.402 17.370 1.00 91.00 88 LYS A O 1
ATOM 716 N N . THR A 1 89 ? -13.297 10.371 15.971 1.00 90.44 89 THR A N 1
ATOM 717 C CA . THR A 1 89 ? -14.518 10.664 16.737 1.00 90.44 89 THR A CA 1
ATOM 718 C C . THR A 1 89 ? -14.865 9.605 17.780 1.00 90.44 89 THR A C 1
ATOM 720 O O . THR A 1 89 ? -15.666 9.875 18.669 1.00 90.44 89 THR A O 1
ATOM 723 N N . ALA A 1 90 ? -14.304 8.400 17.672 1.00 84.44 90 ALA A N 1
ATOM 724 C CA . ALA A 1 90 ? -14.627 7.295 18.561 1.00 84.44 90 ALA A CA 1
ATOM 725 C C . ALA A 1 90 ? -13.968 7.467 19.939 1.00 84.44 90 ALA A C 1
ATOM 727 O O . ALA A 1 90 ? -12.755 7.634 20.062 1.00 84.44 90 ALA A O 1
ATOM 728 N N . THR A 1 91 ? -14.786 7.394 20.985 1.00 79.50 91 THR A N 1
ATOM 729 C CA . THR A 1 91 ? -14.374 7.460 22.395 1.00 79.50 91 THR A CA 1
ATOM 730 C C . THR A 1 91 ? -14.218 6.081 23.036 1.00 79.50 91 THR A C 1
ATOM 732 O O . THR A 1 91 ? -13.477 5.946 24.009 1.00 79.50 91 THR A O 1
ATOM 735 N N . ASP A 1 92 ? -14.868 5.048 22.489 1.00 86.56 92 ASP A N 1
ATOM 736 C CA . ASP A 1 92 ? -14.845 3.692 23.041 1.00 86.56 92 ASP A CA 1
ATOM 737 C C . ASP A 1 92 ? -13.630 2.873 22.579 1.00 86.56 92 ASP A C 1
ATOM 739 O O . ASP A 1 92 ? -13.377 2.671 21.391 1.00 86.56 92 ASP A O 1
ATOM 743 N N . SER A 1 93 ? -12.885 2.329 23.548 1.00 80.94 93 SER A N 1
ATOM 744 C CA . SER A 1 93 ? -11.614 1.619 23.318 1.00 80.94 93 SER A CA 1
ATOM 745 C C . SER A 1 93 ? -11.758 0.339 22.475 1.00 80.94 93 SER A C 1
ATOM 747 O O . SER A 1 93 ? -10.918 0.059 21.618 1.00 80.94 93 SER A O 1
ATOM 749 N N . LYS A 1 94 ? -12.841 -0.427 22.673 1.00 80.75 94 LYS A N 1
ATOM 750 C CA . LYS A 1 94 ? -13.101 -1.670 21.917 1.00 80.75 94 LYS A CA 1
ATOM 751 C C . LYS A 1 94 ? -13.524 -1.412 20.472 1.00 80.75 94 LYS A C 1
ATOM 753 O O . LYS A 1 94 ? -13.233 -2.229 19.601 1.00 80.75 94 LYS A O 1
ATOM 758 N N . ASP A 1 95 ? -14.202 -0.301 20.218 1.00 83.75 95 ASP A N 1
ATOM 759 C CA . ASP A 1 95 ? -14.618 0.062 18.865 1.00 83.75 95 ASP A CA 1
ATOM 760 C C . ASP A 1 95 ? -13.450 0.694 18.101 1.00 83.75 95 ASP A C 1
ATOM 762 O O . ASP A 1 95 ? -13.247 0.397 16.925 1.00 83.75 95 ASP A O 1
ATOM 766 N N . LEU A 1 96 ? -12.574 1.427 18.796 1.00 88.50 96 LEU A N 1
ATOM 767 C CA . LEU A 1 96 ? -11.307 1.908 18.245 1.00 88.50 96 LEU A CA 1
ATOM 768 C C . LEU A 1 96 ? -10.386 0.784 17.759 1.00 88.50 96 LEU A C 1
ATOM 770 O O . LEU A 1 96 ? -9.763 0.935 16.707 1.00 88.50 96 LEU A O 1
ATOM 774 N N . SER A 1 97 ? -10.257 -0.322 18.501 1.00 87.88 97 SER A N 1
ATOM 775 C CA . SER A 1 97 ? -9.400 -1.431 18.060 1.00 87.88 97 SER A CA 1
ATOM 776 C C . SER A 1 97 ? -9.934 -2.079 16.783 1.00 87.88 97 SER A C 1
ATOM 778 O O . SER A 1 97 ? -9.166 -2.284 15.850 1.00 87.88 97 SER A O 1
ATOM 780 N N . LYS A 1 98 ? -11.252 -2.304 16.696 1.00 91.69 98 LYS A N 1
ATOM 781 C CA . LYS A 1 98 ? -11.891 -2.869 15.496 1.00 91.69 98 LYS A CA 1
ATOM 782 C C . LYS A 1 98 ? -11.716 -1.968 14.276 1.00 91.69 98 LYS A C 1
ATOM 784 O O . LYS A 1 98 ? -11.291 -2.445 13.230 1.00 91.69 98 LYS A O 1
ATOM 789 N N . LEU A 1 99 ? -11.959 -0.663 14.427 1.00 91.31 99 LEU A N 1
ATOM 790 C CA . LEU A 1 99 ? -11.781 0.302 13.338 1.00 91.31 99 LEU A CA 1
ATOM 791 C C . LEU A 1 99 ? -10.328 0.346 12.840 1.00 91.31 99 LEU A C 1
ATOM 793 O O . LEU A 1 99 ? -10.083 0.476 11.642 1.00 91.31 99 LEU A O 1
ATOM 797 N N . LYS A 1 100 ? -9.346 0.206 13.739 1.00 91.12 100 LYS A N 1
ATOM 798 C CA . LYS A 1 100 ? -7.925 0.119 13.366 1.00 91.12 100 LYS A CA 1
ATOM 799 C C . LYS A 1 100 ? -7.581 -1.187 12.654 1.00 91.12 100 LYS A C 1
ATOM 801 O O . LYS A 1 100 ? -6.778 -1.168 11.719 1.00 91.12 100 LYS A O 1
ATOM 806 N N . ASP A 1 101 ? -8.169 -2.304 13.069 1.00 93.12 101 ASP A N 1
ATOM 807 C CA . ASP A 1 101 ? -7.979 -3.596 12.405 1.00 93.12 101 ASP A CA 1
ATOM 808 C C . ASP A 1 101 ? -8.545 -3.562 10.978 1.00 93.12 101 ASP A C 1
ATOM 810 O O . ASP A 1 101 ? -7.862 -3.964 10.032 1.00 93.12 101 ASP A O 1
ATOM 814 N N . GLU A 1 102 ? -9.741 -2.993 10.808 1.00 92.75 102 GLU A N 1
ATOM 815 C CA . GLU A 1 102 ? -10.364 -2.746 9.504 1.00 92.75 102 GLU A CA 1
ATOM 816 C C . GLU A 1 102 ? -9.496 -1.826 8.639 1.00 92.75 102 GLU A C 1
ATOM 818 O O . GLU A 1 102 ? -9.143 -2.182 7.516 1.00 92.75 102 GLU A O 1
ATOM 823 N N . GLN A 1 103 ? -9.038 -0.697 9.185 1.00 92.62 103 GLN A N 1
ATOM 824 C CA . GLN A 1 103 ? -8.149 0.225 8.476 1.00 92.62 103 GLN A CA 1
ATOM 825 C C . GLN A 1 103 ? -6.855 -0.472 8.021 1.00 92.62 103 GLN A C 1
ATOM 827 O O . GLN A 1 103 ? -6.389 -0.285 6.896 1.00 92.62 103 GLN A O 1
ATOM 832 N N . THR A 1 104 ? -6.287 -1.330 8.870 1.00 92.75 104 THR A N 1
ATOM 833 C CA . THR A 1 104 ? -5.089 -2.112 8.542 1.00 92.75 104 THR A CA 1
ATOM 834 C C . THR A 1 104 ? -5.360 -3.116 7.420 1.00 92.75 104 THR A C 1
ATOM 836 O O . THR A 1 104 ? -4.493 -3.342 6.571 1.00 92.75 104 THR A O 1
ATOM 839 N N . ALA A 1 105 ? -6.546 -3.729 7.388 1.00 94.62 105 ALA A N 1
ATOM 840 C CA . ALA A 1 105 ? -6.953 -4.619 6.306 1.00 94.62 105 ALA A CA 1
ATOM 841 C C . ALA A 1 105 ? -7.084 -3.866 4.971 1.00 94.62 105 ALA A C 1
ATOM 843 O O . ALA A 1 105 ? -6.559 -4.338 3.960 1.00 94.62 105 ALA A O 1
ATOM 844 N N . ILE A 1 106 ? -7.677 -2.671 4.980 1.00 93.56 106 ILE A N 1
ATOM 845 C CA . ILE A 1 106 ? -7.823 -1.840 3.776 1.00 93.56 106 ILE A CA 1
ATOM 846 C C . ILE A 1 106 ? -6.457 -1.347 3.271 1.00 93.56 106 ILE A C 1
ATOM 848 O O . ILE A 1 106 ? -6.157 -1.457 2.081 1.00 93.56 106 ILE A O 1
ATOM 852 N N . TYR A 1 107 ? -5.541 -0.940 4.159 1.00 91.81 107 TYR A N 1
ATOM 853 C CA . TYR A 1 107 ? -4.163 -0.619 3.754 1.00 91.81 107 TYR A CA 1
ATOM 854 C C . TYR A 1 107 ? -3.443 -1.802 3.090 1.00 91.81 107 TYR A C 1
ATOM 856 O O . TYR A 1 107 ? -2.673 -1.616 2.143 1.00 91.81 107 TYR A O 1
ATOM 864 N N . LYS A 1 108 ? -3.693 -3.038 3.543 1.00 91.75 108 LYS A N 1
ATOM 865 C CA . LYS A 1 108 ? -3.142 -4.239 2.892 1.00 91.75 108 LYS A CA 1
ATOM 866 C C . LYS A 1 108 ? -3.713 -4.435 1.487 1.00 91.75 108 LYS A C 1
ATOM 868 O O . LYS A 1 108 ? -2.961 -4.847 0.604 1.00 91.75 108 LYS A O 1
ATOM 873 N N . GLN A 1 109 ? -4.995 -4.137 1.271 1.00 91.25 109 GLN A N 1
ATOM 874 C CA . GLN A 1 109 ? -5.614 -4.183 -0.058 1.00 91.25 109 GLN A CA 1
ATOM 875 C C . GLN A 1 109 ? -4.993 -3.138 -0.994 1.00 91.25 109 GLN A C 1
ATOM 877 O O . GLN A 1 109 ? -4.528 -3.497 -2.075 1.00 91.25 109 GLN A O 1
ATOM 882 N N . GLN A 1 110 ? -4.843 -1.890 -0.541 1.00 89.62 110 GLN A N 1
ATOM 883 C CA . GLN A 1 110 ? -4.175 -0.834 -1.313 1.00 89.62 110 GLN A CA 1
ATOM 884 C C . GLN A 1 110 ? -2.734 -1.219 -1.695 1.00 89.62 110 GLN A C 1
ATOM 886 O O . GLN A 1 110 ? -2.301 -1.067 -2.841 1.00 89.62 110 GLN A O 1
ATOM 891 N N . ALA A 1 111 ? -1.982 -1.785 -0.745 1.00 88.50 111 ALA A N 1
ATOM 892 C CA . ALA A 1 111 ? -0.624 -2.260 -0.990 1.00 88.50 111 ALA A CA 1
ATOM 893 C C . ALA A 1 111 ? -0.575 -3.435 -1.983 1.00 88.50 111 ALA A C 1
ATOM 895 O O . ALA A 1 111 ? 0.402 -3.567 -2.727 1.00 88.50 111 ALA A O 1
ATOM 896 N N . LYS A 1 112 ? -1.605 -4.289 -2.009 1.00 91.38 112 LYS A N 1
ATOM 897 C CA . LYS A 1 112 ? -1.721 -5.402 -2.959 1.00 91.38 112 LYS A CA 1
ATOM 898 C C . LYS A 1 112 ? -1.881 -4.887 -4.392 1.00 91.38 112 LYS A C 1
ATOM 900 O O . LYS A 1 112 ? -1.112 -5.320 -5.246 1.00 91.38 112 LYS A O 1
ATOM 905 N N . LEU A 1 113 ? -2.744 -3.896 -4.622 1.00 90.25 113 LEU A N 1
ATOM 906 C CA . LEU A 1 113 ? -2.905 -3.254 -5.937 1.00 90.25 113 LEU A CA 1
ATOM 907 C C . LEU A 1 113 ? -1.589 -2.652 -6.448 1.00 90.25 113 LEU A C 1
ATOM 909 O O . LEU A 1 113 ? -1.167 -2.890 -7.581 1.00 90.25 113 LEU A O 1
ATOM 913 N N . GLY A 1 114 ? -0.874 -1.932 -5.578 1.00 88.88 114 GLY A N 1
ATOM 914 C CA . GLY A 1 114 ? 0.439 -1.382 -5.919 1.00 88.88 114 GLY A CA 1
ATOM 915 C C . GLY A 1 114 ? 1.463 -2.468 -6.276 1.00 88.88 114 GLY A C 1
ATOM 916 O O . GLY A 1 114 ? 2.233 -2.314 -7.228 1.00 88.88 114 GLY A O 1
ATOM 917 N N . LYS A 1 115 ? 1.462 -3.591 -5.547 1.00 87.75 115 LYS A N 1
ATOM 918 C CA . LYS A 1 115 ? 2.326 -4.742 -5.848 1.00 87.75 115 LYS A CA 1
ATOM 919 C C . LYS A 1 115 ? 1.972 -5.385 -7.184 1.00 87.75 115 LYS A C 1
ATOM 921 O O . LYS A 1 115 ? 2.891 -5.660 -7.948 1.00 87.75 115 LYS A O 1
ATOM 926 N N . GLU A 1 116 ? 0.692 -5.574 -7.484 1.00 89.88 116 GLU A N 1
ATOM 927 C CA . GLU A 1 116 ? 0.223 -6.162 -8.744 1.00 89.88 116 GLU A CA 1
ATOM 928 C C . GLU A 1 116 ? 0.614 -5.306 -9.956 1.00 89.88 116 GLU A C 1
ATOM 930 O O . GLU A 1 116 ? 1.186 -5.814 -10.926 1.00 89.88 116 GLU A O 1
ATOM 935 N N . LYS A 1 117 ? 0.421 -3.981 -9.881 1.00 88.38 117 LYS A N 1
ATOM 936 C CA . LYS A 1 117 ? 0.861 -3.071 -10.952 1.00 88.38 117 LYS A CA 1
ATOM 937 C C . LYS A 1 117 ? 2.377 -3.133 -11.155 1.00 88.38 117 LYS A C 1
ATOM 939 O O . LYS A 1 117 ? 2.863 -3.169 -12.285 1.00 88.38 117 LYS A O 1
ATOM 944 N N . LEU A 1 118 ? 3.135 -3.210 -10.063 1.00 86.25 118 LEU A N 1
ATOM 945 C CA . LEU A 1 118 ? 4.590 -3.332 -10.093 1.00 86.25 118 LEU A CA 1
ATOM 946 C C . LEU A 1 118 ? 5.059 -4.684 -10.652 1.00 86.25 118 LEU A C 1
ATOM 948 O O . LEU A 1 118 ? 6.036 -4.719 -11.403 1.00 86.25 118 LEU A O 1
ATOM 952 N N . THR A 1 119 ? 4.383 -5.792 -10.339 1.00 86.44 119 THR A N 1
ATOM 953 C CA . THR A 1 119 ? 4.691 -7.103 -10.930 1.00 86.44 119 THR A CA 1
ATOM 954 C C . THR A 1 119 ? 4.386 -7.130 -12.421 1.00 86.44 119 THR A C 1
ATOM 956 O O . THR A 1 119 ? 5.222 -7.603 -13.189 1.00 86.44 119 THR A O 1
ATOM 959 N N . ASN A 1 120 ? 3.263 -6.543 -12.843 1.00 87.12 120 ASN A N 1
ATOM 960 C CA . ASN A 1 120 ? 2.891 -6.437 -14.255 1.00 87.12 120 ASN A CA 1
ATOM 961 C C . ASN A 1 120 ? 3.911 -5.603 -15.034 1.00 87.12 120 ASN A C 1
ATOM 963 O O . ASN A 1 120 ? 4.383 -6.014 -16.093 1.00 87.12 120 ASN A O 1
ATOM 967 N N . TYR A 1 121 ? 4.329 -4.467 -14.471 1.00 84.25 121 TYR A N 1
ATOM 968 C CA . TYR A 1 121 ? 5.390 -3.653 -15.055 1.00 84.25 121 TYR A CA 1
ATOM 969 C C . TYR A 1 121 ? 6.699 -4.438 -15.203 1.00 84.25 121 TYR A C 1
ATOM 971 O O . TYR A 1 121 ? 7.300 -4.434 -16.272 1.00 84.25 121 TYR A O 1
ATOM 979 N N . ARG A 1 122 ? 7.130 -5.160 -14.161 1.00 81.50 122 ARG A N 1
ATOM 980 C CA . ARG A 1 122 ? 8.362 -5.967 -14.203 1.00 81.50 122 ARG A CA 1
ATOM 981 C C . ARG A 1 122 ? 8.300 -7.115 -15.209 1.00 81.50 122 ARG A C 1
ATOM 983 O O . ARG A 1 122 ? 9.337 -7.450 -15.772 1.00 81.50 122 ARG A O 1
ATOM 990 N N . ALA A 1 123 ? 7.131 -7.721 -15.407 1.00 82.19 123 ALA A N 1
ATOM 991 C CA . ALA A 1 123 ? 6.937 -8.778 -16.397 1.00 82.19 123 ALA A CA 1
ATOM 992 C C . ALA A 1 123 ? 7.034 -8.235 -17.833 1.00 82.19 123 ALA A C 1
ATOM 994 O O . ALA A 1 123 ? 7.632 -8.875 -18.694 1.00 82.19 123 ALA A O 1
ATOM 995 N N . ASN A 1 124 ? 6.498 -7.035 -18.068 1.00 79.38 124 ASN A N 1
ATOM 996 C CA . ASN A 1 124 ? 6.455 -6.406 -19.390 1.00 79.38 124 ASN A CA 1
ATOM 997 C C . ASN A 1 124 ? 7.711 -5.585 -19.723 1.00 79.38 124 ASN A C 1
ATOM 999 O O . ASN A 1 124 ? 7.994 -5.318 -20.893 1.00 79.38 124 ASN A O 1
ATOM 1003 N N . ALA A 1 125 ? 8.485 -5.180 -18.716 1.00 71.62 125 ALA A N 1
ATOM 1004 C CA . ALA A 1 125 ? 9.760 -4.512 -18.914 1.00 71.62 125 ALA A CA 1
ATOM 1005 C C . ALA A 1 125 ? 10.761 -5.498 -19.534 1.00 71.62 125 ALA A C 1
ATOM 1007 O O . ALA A 1 125 ? 11.237 -6.427 -18.877 1.00 71.62 125 ALA A O 1
ATOM 1008 N N . LYS A 1 126 ? 11.109 -5.286 -20.811 1.00 59.97 126 LYS A N 1
ATOM 1009 C CA . LYS A 1 126 ? 12.190 -6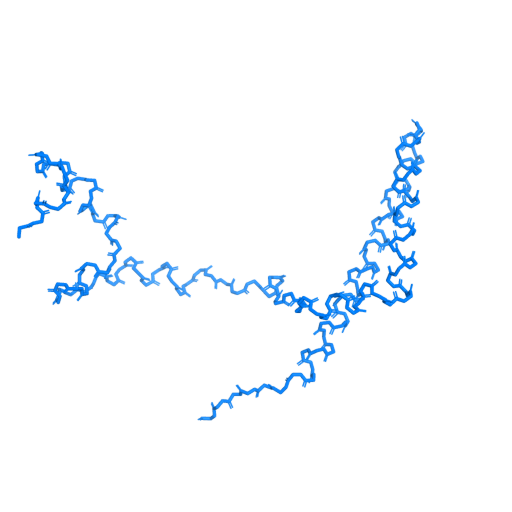.025 -21.475 1.00 59.97 126 LYS A CA 1
ATOM 1010 C C . LYS A 1 126 ? 13.453 -5.895 -20.624 1.00 59.97 126 LYS A C 1
ATOM 1012 O O . LYS A 1 126 ? 13.970 -4.795 -20.436 1.00 59.97 126 LYS A O 1
ATOM 1017 N N . ARG A 1 127 ? 13.957 -7.018 -20.110 1.00 57.09 127 ARG A N 1
ATOM 1018 C CA . ARG A 1 127 ? 15.280 -7.085 -19.485 1.00 57.09 127 ARG A CA 1
ATOM 1019 C C . ARG A 1 127 ? 16.312 -6.838 -20.580 1.00 57.09 127 ARG A C 1
ATOM 1021 O O . ARG A 1 127 ? 16.703 -7.764 -21.280 1.00 57.09 127 ARG A O 1
ATOM 1028 N N . VAL A 1 128 ? 16.703 -5.580 -20.766 1.00 49.06 128 VAL A N 1
ATOM 1029 C CA . VAL A 1 128 ? 17.832 -5.216 -21.623 1.00 49.06 128 VAL A CA 1
ATOM 1030 C C . VAL A 1 128 ? 19.096 -5.633 -20.878 1.00 49.06 128 VAL A C 1
ATOM 1032 O O . VAL A 1 128 ? 19.688 -4.845 -20.148 1.00 49.06 128 VAL A O 1
ATOM 1035 N N . TYR A 1 129 ? 19.463 -6.906 -20.995 1.00 49.53 129 TYR A N 1
ATOM 1036 C CA . TYR A 1 129 ? 20.832 -7.324 -20.732 1.00 49.53 129 TYR A CA 1
ATOM 1037 C C . TYR A 1 129 ? 21.572 -7.254 -22.068 1.00 49.53 129 TYR A C 1
ATOM 1039 O O . TYR A 1 129 ? 21.220 -8.011 -22.975 1.00 49.53 129 TYR A O 1
ATOM 1047 N N . PRO A 1 130 ? 22.528 -6.326 -22.246 1.00 43.94 130 PRO A N 1
ATOM 1048 C CA . PRO A 1 130 ? 23.486 -6.462 -23.330 1.00 43.94 130 PRO A CA 1
ATOM 1049 C C . PRO A 1 130 ? 24.323 -7.722 -23.061 1.00 43.94 130 PRO A C 1
ATOM 1051 O O . PRO A 1 130 ? 24.801 -7.908 -21.939 1.00 43.94 130 PRO A O 1
ATOM 1054 N N . ASN A 1 131 ? 24.410 -8.596 -24.069 1.00 38.84 131 ASN A N 1
ATOM 1055 C CA . ASN A 1 131 ? 25.345 -9.726 -24.100 1.00 38.84 131 ASN A CA 1
ATOM 1056 C C . ASN A 1 131 ? 26.793 -9.232 -24.132 1.00 38.84 131 ASN A C 1
ATOM 1058 O O . ASN A 1 131 ? 27.028 -8.180 -24.771 1.00 38.84 131 ASN A O 1
#

Foldseek 3Di:
DVVVPPPDPDVVCCVPPVVDPVNDDQVVCVVVVHDGDCPPVVCPPPPPCPPPCVVPDFDDPVLVVVLCPDPVNVVLVVLLVVLVVVLVPDPDPVVNVVSVVVSVVSVVVNVVSRVVSVVVCVVPPPPPDDD

Radius of gyration: 26.97 Å; chains: 1; bounding box: 67×37×47 Å

Secondary structure (DSSP, 8-state):
--TTTSS---HHHIIIIIS-TTT--THHHHHTTPPP-HHHHHHHHSSS----TTS--PPPHH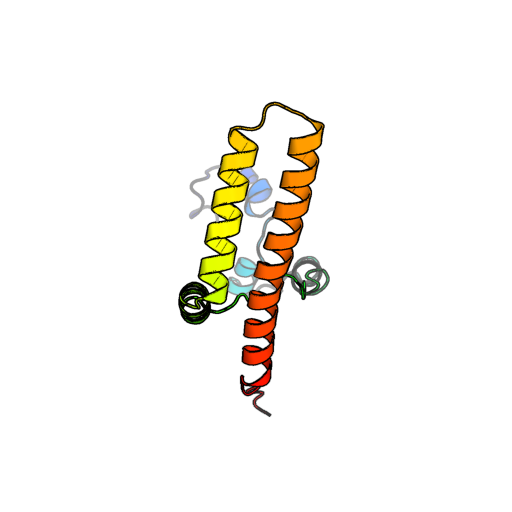HHHHHHTSHHHHHHHHHHHHHHHHHHH---HHHHHHHHHHHHHHHHHHHHHHHHHHHHHHHHS------

pLDDT: mean 73.88, std 16.89, range [38.84, 95.62]